Protein AF-A0A940R5V7-F1 (afdb_monomer)

Mean predicted aligned error: 7.92 Å

Radius of gyration: 13.7 Å; Cα contacts (8 Å, |Δi|>4): 23; chains: 1; bounding box: 27×21×40 Å

Solvent-accessible surface area (backbone atoms only — not comparable to full-atom values): 3844 Å² total; per-residue (Å²): 127,62,65,66,54,51,51,55,49,52,53,51,50,54,30,59,74,75,68,49,82,52,68,69,58,49,51,53,48,37,56,72,78,37,68,88,57,80,84,69,53,71,66,56,50,50,48,52,53,48,41,31,72,73,63,80,55,80,70,76,71,131

Structure (mmCIF, N/CA/C/O backbone):
data_AF-A0A940R5V7-F1
#
_entry.id   AF-A0A940R5V7-F1
#
loop_
_atom_site.group_PDB
_atom_site.id
_atom_site.type_symbol
_atom_site.label_atom_id
_atom_site.label_alt_id
_atom_site.label_comp_id
_atom_site.label_asym_id
_atom_site.label_entity_id
_atom_site.label_seq_id
_atom_site.pdbx_PDB_ins_code
_atom_site.Cartn_x
_atom_site.Cartn_y
_atom_site.Cartn_z
_atom_site.occupancy
_atom_site.B_iso_or_equiv
_atom_site.auth_seq_id
_atom_site.auth_comp_id
_atom_site.auth_asym_id
_atom_site.auth_atom_id
_atom_site.pdbx_PDB_model_num
ATOM 1 N N . MET A 1 1 ? -4.377 4.512 -27.804 1.00 63.38 1 MET A N 1
ATOM 2 C CA . MET A 1 1 ? -4.968 3.425 -26.968 1.00 63.38 1 MET A CA 1
ATOM 3 C C . MET A 1 1 ? -4.091 2.165 -26.758 1.00 63.38 1 MET A C 1
ATOM 5 O O . MET A 1 1 ? -4.460 1.322 -25.942 1.00 63.38 1 MET A O 1
ATOM 9 N N . ARG A 1 2 ? -2.932 1.990 -27.424 1.00 72.50 2 ARG A N 1
ATOM 10 C CA . ARG A 1 2 ? -1.982 0.880 -27.139 1.00 72.50 2 ARG A CA 1
ATOM 11 C C . ARG A 1 2 ? -0.923 1.251 -26.089 1.00 72.50 2 ARG A C 1
ATOM 13 O O . ARG A 1 2 ? -0.716 0.487 -25.152 1.00 72.50 2 ARG A O 1
ATOM 20 N N . LEU A 1 3 ? -0.382 2.468 -26.172 1.00 85.19 3 LEU A N 1
ATOM 21 C CA . LEU A 1 3 ? 0.631 2.982 -25.240 1.00 85.19 3 LEU A CA 1
ATOM 22 C C . LEU A 1 3 ? 0.163 2.983 -23.776 1.00 85.19 3 LEU A C 1
ATOM 24 O O . LEU A 1 3 ? 0.847 2.455 -22.911 1.00 85.19 3 LEU A O 1
ATOM 28 N N . ALA A 1 4 ? -1.050 3.477 -23.502 1.00 86.12 4 ALA A N 1
ATOM 29 C CA . ALA A 1 4 ? -1.589 3.535 -22.140 1.00 86.12 4 ALA A CA 1
ATOM 30 C C . ALA A 1 4 ? -1.779 2.147 -21.494 1.00 86.12 4 ALA A C 1
ATOM 32 O O . ALA A 1 4 ? -1.611 1.992 -20.287 1.00 86.12 4 ALA A O 1
ATOM 33 N N . ARG A 1 5 ? -2.117 1.118 -22.287 1.00 85.00 5 ARG A N 1
ATOM 34 C CA . ARG A 1 5 ? -2.238 -0.264 -21.790 1.00 85.00 5 ARG A CA 1
ATOM 35 C C . ARG A 1 5 ? -0.873 -0.884 -21.513 1.00 85.00 5 ARG A C 1
ATOM 37 O O . ARG A 1 5 ? -0.716 -1.542 -20.489 1.00 85.00 5 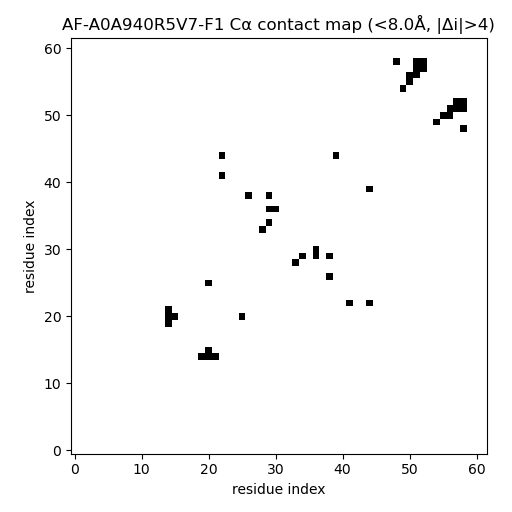ARG A O 1
ATOM 44 N N . PHE A 1 6 ? 0.097 -0.644 -22.393 1.00 91.25 6 PHE A N 1
ATOM 45 C CA . PHE A 1 6 ? 1.475 -1.085 -22.197 1.00 91.25 6 PHE A CA 1
ATOM 46 C C . PHE A 1 6 ? 2.093 -0.436 -20.952 1.00 91.25 6 PHE A C 1
ATOM 48 O O . PHE A 1 6 ? 2.579 -1.144 -20.077 1.00 91.25 6 PHE A O 1
ATOM 55 N N . TRP A 1 7 ? 1.933 0.881 -20.798 1.00 90.38 7 TRP A N 1
ATOM 56 C CA . TRP A 1 7 ? 2.380 1.630 -19.623 1.00 90.38 7 TRP A CA 1
ATOM 57 C C . TRP A 1 7 ? 1.821 1.062 -18.315 1.00 90.38 7 TRP A C 1
ATOM 59 O O . TRP A 1 7 ? 2.581 0.723 -17.411 1.00 90.38 7 TRP A O 1
ATOM 69 N N . ARG A 1 8 ? 0.497 0.853 -18.235 1.00 85.62 8 ARG A N 1
ATOM 70 C CA . ARG A 1 8 ? -0.132 0.230 -17.056 1.00 85.62 8 ARG A CA 1
ATOM 71 C C . ARG A 1 8 ? 0.437 -1.158 -16.753 1.00 85.62 8 ARG A C 1
ATOM 73 O O . ARG A 1 8 ? 0.576 -1.517 -15.586 1.00 85.62 8 ARG A O 1
ATOM 80 N N . ARG A 1 9 ? 0.786 -1.941 -17.781 1.00 86.06 9 ARG A N 1
ATOM 81 C CA . ARG A 1 9 ? 1.395 -3.265 -17.600 1.00 86.06 9 ARG A CA 1
ATOM 82 C C . ARG A 1 9 ? 2.825 -3.168 -17.068 1.00 86.06 9 ARG A C 1
ATOM 84 O O . ARG A 1 9 ? 3.137 -3.886 -16.123 1.00 86.06 9 ARG A O 1
ATOM 91 N N . CYS A 1 10 ? 3.650 -2.276 -17.612 1.00 90.81 10 CYS A N 1
ATOM 92 C CA . CYS A 1 10 ? 5.012 -2.033 -17.129 1.00 90.81 10 CYS A CA 1
ATOM 93 C C . CYS A 1 10 ? 5.021 -1.559 -15.672 1.00 90.81 10 CYS A C 1
ATOM 95 O O . CYS A 1 10 ? 5.744 -2.119 -14.856 1.00 90.81 10 CYS A O 1
ATOM 97 N N . VAL A 1 11 ? 4.159 -0.599 -15.323 1.00 85.38 11 VAL A N 1
ATOM 98 C CA . VAL A 1 11 ? 4.029 -0.097 -13.946 1.00 85.38 11 VAL A CA 1
ATOM 99 C C . VAL A 1 11 ? 3.609 -1.212 -12.985 1.00 85.38 11 VAL A C 1
ATOM 101 O O . VAL A 1 11 ? 4.169 -1.330 -11.897 1.00 85.38 11 VAL A O 1
ATOM 104 N N . ARG A 1 12 ? 2.663 -2.073 -13.385 1.00 82.69 12 ARG A N 1
ATOM 105 C CA . ARG A 1 12 ? 2.262 -3.232 -12.575 1.00 82.69 12 ARG A CA 1
ATOM 106 C C . ARG A 1 12 ? 3.427 -4.197 -12.336 1.00 82.69 12 ARG A C 1
ATOM 108 O O . ARG A 1 12 ? 3.620 -4.617 -11.203 1.00 82.69 12 ARG A O 1
ATOM 115 N N . ILE A 1 13 ? 4.203 -4.514 -13.374 1.00 86.06 13 ILE A N 1
ATOM 116 C CA . ILE A 1 13 ? 5.373 -5.403 -13.262 1.00 86.06 13 ILE A CA 1
ATOM 117 C C . ILE A 1 13 ? 6.436 -4.779 -12.350 1.00 86.06 13 ILE A C 1
ATOM 119 O O . ILE A 1 13 ? 6.929 -5.442 -11.444 1.00 86.06 13 ILE A O 1
ATOM 123 N N . ALA A 1 14 ? 6.745 -3.492 -12.532 1.00 85.81 14 ALA A N 1
ATOM 124 C CA . ALA A 1 14 ? 7.718 -2.787 -11.703 1.00 85.81 14 ALA A CA 1
ATOM 125 C C . ALA A 1 14 ? 7.333 -2.820 -10.215 1.00 85.81 14 ALA A C 1
ATOM 127 O O . ALA A 1 14 ? 8.177 -3.126 -9.378 1.00 85.81 14 ALA A O 1
ATOM 128 N N . ARG A 1 15 ? 6.050 -2.595 -9.892 1.00 80.50 15 ARG A N 1
ATOM 129 C CA . ARG A 1 15 ? 5.512 -2.684 -8.522 1.00 80.50 15 ARG A CA 1
ATOM 130 C C . ARG A 1 15 ? 5.660 -4.074 -7.903 1.00 80.50 15 ARG A C 1
ATOM 132 O O . ARG A 1 15 ? 6.017 -4.177 -6.732 1.00 80.50 15 ARG A O 1
ATOM 139 N N . GLN A 1 16 ? 5.449 -5.128 -8.694 1.00 77.38 16 GLN A N 1
ATOM 140 C CA . GLN A 1 16 ? 5.670 -6.507 -8.250 1.00 77.38 16 GLN A CA 1
ATOM 141 C C . GLN A 1 16 ? 7.147 -6.771 -7.927 1.00 77.38 16 GLN A C 1
ATOM 143 O O . GLN A 1 16 ? 7.430 -7.348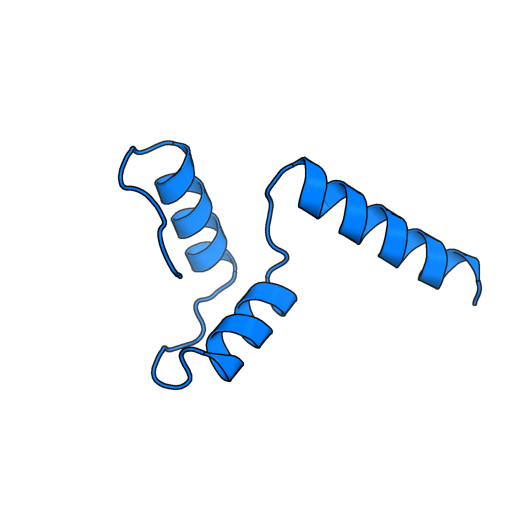 -6.882 1.00 77.38 16 GLN A O 1
ATOM 148 N N . ILE A 1 17 ? 8.081 -6.297 -8.762 1.00 83.12 17 ILE A N 1
ATOM 149 C CA . ILE A 1 17 ? 9.530 -6.482 -8.551 1.00 83.12 17 ILE A CA 1
ATOM 150 C C . ILE A 1 17 ? 9.997 -5.838 -7.238 1.00 83.12 17 ILE A C 1
ATOM 152 O O . ILE A 1 17 ? 10.747 -6.446 -6.482 1.00 83.12 17 ILE A O 1
ATOM 156 N N . ILE A 1 18 ? 9.538 -4.621 -6.935 1.00 77.12 18 ILE A N 1
ATOM 157 C CA . ILE A 1 18 ? 9.946 -3.896 -5.715 1.00 77.12 18 ILE A CA 1
ATOM 158 C C . ILE A 1 18 ? 9.175 -4.330 -4.453 1.00 77.12 18 ILE A C 1
ATOM 160 O O . ILE A 1 18 ? 9.441 -3.824 -3.352 1.00 77.12 18 ILE A O 1
ATOM 164 N N . GLY A 1 19 ? 8.220 -5.258 -4.603 1.00 68.69 19 GLY A N 1
ATOM 165 C CA . GLY A 1 19 ? 7.360 -5.741 -3.524 1.00 68.69 19 GLY A CA 1
ATOM 166 C C . GLY A 1 19 ? 6.440 -4.658 -2.959 1.00 68.69 19 GLY A C 1
ATOM 167 O O . GLY A 1 19 ? 6.133 -4.685 -1.770 1.00 68.69 19 GLY A O 1
ATOM 168 N N . VAL A 1 20 ? 6.042 -3.675 -3.777 1.00 68.88 20 VAL A N 1
ATOM 169 C CA . VAL A 1 20 ? 5.115 -2.609 -3.373 1.00 68.88 20 VAL A CA 1
ATOM 170 C C . VAL A 1 20 ? 3.725 -2.958 -3.904 1.00 68.88 20 VAL A C 1
ATOM 172 O O . VAL A 1 20 ? 3.491 -2.851 -5.111 1.00 68.88 20 VAL A O 1
ATOM 175 N N . PRO A 1 21 ? 2.794 -3.386 -3.036 1.00 70.75 21 PRO A N 1
ATOM 176 C CA . PRO A 1 21 ? 1.419 -3.596 -3.448 1.00 70.75 21 PRO A CA 1
ATOM 177 C C . PRO A 1 21 ? 0.787 -2.267 -3.868 1.00 70.75 21 PRO A C 1
ATOM 179 O O . PRO A 1 21 ? 1.007 -1.224 -3.255 1.00 70.75 21 PRO A O 1
ATOM 182 N N . ASP A 1 22 ? 0.010 -2.309 -4.945 1.00 80.88 22 ASP A N 1
ATOM 183 C CA . ASP A 1 22 ? -0.822 -1.184 -5.358 1.00 80.88 22 ASP A CA 1
ATOM 184 C C . ASP A 1 22 ? -2.001 -1.050 -4.377 1.00 80.88 22 ASP A C 1
ATOM 186 O O . ASP A 1 22 ? -2.598 -2.059 -3.996 1.00 80.88 22 ASP A O 1
ATOM 190 N N . TYR A 1 23 ? -2.320 0.174 -3.954 1.00 85.31 23 TYR A N 1
ATOM 191 C CA . TYR A 1 23 ? -3.381 0.438 -2.979 1.00 85.31 23 TYR A CA 1
ATOM 192 C C . TYR A 1 23 ? -4.754 -0.051 -3.464 1.00 85.31 23 TYR A C 1
ATOM 194 O O . TYR A 1 23 ? -5.494 -0.653 -2.692 1.00 85.31 23 TYR A O 1
ATOM 202 N N . GLU A 1 24 ? -5.065 0.089 -4.754 1.00 84.69 24 GLU A N 1
ATOM 203 C CA . GLU A 1 24 ? -6.329 -0.402 -5.319 1.00 84.69 24 GLU A CA 1
ATOM 204 C C . GLU A 1 24 ? -6.392 -1.932 -5.301 1.00 84.69 24 GLU A C 1
ATOM 206 O O . GLU A 1 24 ? -7.421 -2.528 -4.983 1.00 84.69 24 GLU A O 1
ATOM 211 N N . VAL A 1 25 ? -5.266 -2.588 -5.594 1.00 83.69 25 VAL A N 1
ATOM 212 C CA . VAL A 1 25 ? -5.159 -4.053 -5.514 1.00 83.69 25 VAL A CA 1
ATOM 213 C C . VAL A 1 25 ? -5.300 -4.519 -4.065 1.00 83.69 25 VAL A C 1
ATOM 215 O O . VAL A 1 25 ? -5.948 -5.532 -3.813 1.00 83.69 25 VAL A O 1
ATOM 218 N N . TYR A 1 26 ? -4.743 -3.767 -3.114 1.00 85.56 26 TYR A N 1
ATOM 219 C CA . TYR A 1 26 ? -4.894 -4.043 -1.690 1.00 85.56 26 TYR A CA 1
ATOM 220 C C . TYR A 1 26 ? -6.349 -3.915 -1.234 1.00 85.56 26 TYR A C 1
ATOM 222 O O . TYR A 1 26 ? -6.845 -4.825 -0.579 1.00 85.56 26 TYR A O 1
ATOM 230 N N . ILE A 1 27 ? -7.061 -2.857 -1.636 1.00 88.94 27 ILE A N 1
ATOM 231 C CA . ILE A 1 27 ? -8.495 -2.705 -1.347 1.00 88.94 27 ILE A CA 1
ATOM 232 C C . ILE A 1 27 ? -9.297 -3.853 -1.955 1.00 88.94 27 ILE A C 1
ATOM 234 O O . ILE A 1 27 ? -10.172 -4.405 -1.291 1.00 88.94 27 ILE A O 1
ATOM 238 N N . ALA A 1 28 ? -9.020 -4.217 -3.210 1.00 89.12 28 ALA A N 1
ATOM 239 C CA . ALA A 1 28 ? -9.710 -5.317 -3.873 1.00 89.12 28 ALA A CA 1
ATOM 240 C C . ALA A 1 28 ? -9.503 -6.644 -3.127 1.00 89.12 28 ALA A C 1
ATOM 242 O O . ALA A 1 28 ? -10.465 -7.375 -2.904 1.00 89.12 28 ALA A O 1
ATOM 243 N N . HIS A 1 29 ? -8.273 -6.923 -2.687 1.00 87.44 29 HIS A N 1
ATOM 244 C CA . HIS A 1 29 ? -7.962 -8.084 -1.858 1.00 87.44 29 HIS A CA 1
A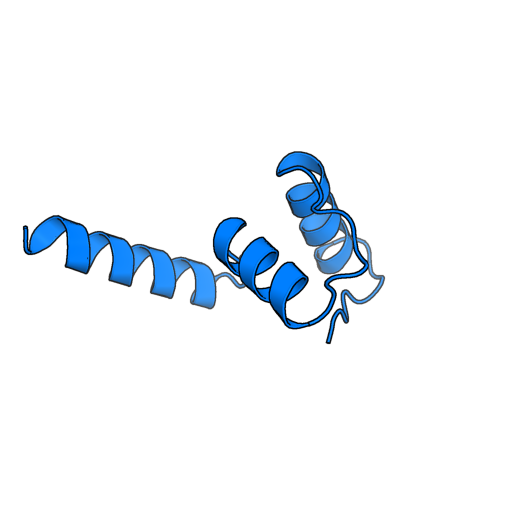TOM 245 C C . HIS A 1 29 ? -8.672 -8.022 -0.498 1.00 87.44 29 HIS A C 1
ATOM 247 O O . HIS A 1 29 ? -9.303 -8.998 -0.101 1.00 87.44 29 HIS A O 1
ATOM 253 N N . LEU A 1 30 ? -8.631 -6.872 0.183 1.00 90.06 30 LEU A N 1
ATOM 254 C CA . LEU A 1 30 ? -9.272 -6.673 1.482 1.00 90.06 30 LEU A CA 1
ATOM 255 C C . LEU A 1 30 ? -10.785 -6.893 1.382 1.00 90.06 30 LEU A C 1
ATOM 257 O O . LEU A 1 30 ? -11.344 -7.637 2.167 1.00 90.06 30 LEU A O 1
ATOM 261 N N . ARG A 1 31 ? -11.445 -6.355 0.353 1.00 90.44 31 ARG A N 1
ATOM 262 C CA . ARG A 1 31 ? -12.878 -6.593 0.112 1.00 90.44 31 ARG A CA 1
ATOM 263 C C . ARG A 1 31 ? -13.204 -8.055 -0.196 1.00 90.44 31 ARG A C 1
ATOM 265 O O . ARG A 1 31 ? -14.276 -8.516 0.175 1.00 90.44 31 ARG A O 1
ATOM 272 N N . ALA A 1 32 ? -12.321 -8.758 -0.905 1.00 92.62 32 ALA A N 1
ATOM 273 C CA . ALA A 1 32 ? -12.552 -10.140 -1.320 1.00 92.62 32 ALA A CA 1
ATOM 274 C C . ALA A 1 32 ? -12.309 -11.159 -0.195 1.00 92.62 32 ALA A C 1
ATOM 276 O O . ALA A 1 32 ? -13.019 -12.158 -0.126 1.00 92.62 32 ALA A O 1
ATOM 277 N N . HIS A 1 33 ? -11.314 -10.920 0.664 1.00 89.38 33 HIS A N 1
ATOM 278 C CA . HIS A 1 33 ? -10.862 -11.887 1.673 1.00 89.38 33 HIS A CA 1
ATOM 279 C C . HIS A 1 33 ? -11.115 -11.451 3.121 1.00 89.38 33 HIS A C 1
ATOM 281 O O . HIS A 1 33 ? -11.157 -12.306 4.000 1.00 89.38 33 HIS A O 1
ATOM 287 N N . HIS A 1 34 ? -11.293 -10.151 3.362 1.00 89.06 34 HIS A N 1
ATOM 288 C CA . HIS A 1 34 ? -11.490 -9.545 4.682 1.00 89.06 34 HIS A CA 1
ATOM 289 C C . HIS A 1 34 ? -12.596 -8.469 4.652 1.00 89.06 34 HIS A C 1
ATOM 291 O O . HIS A 1 34 ? -12.331 -7.306 4.983 1.00 89.06 34 HIS A O 1
ATOM 297 N N . PRO A 1 35 ? -13.826 -8.796 4.206 1.00 89.88 35 PRO A N 1
ATOM 298 C CA . PRO A 1 35 ? -14.915 -7.821 4.087 1.00 89.88 35 PRO A CA 1
ATOM 299 C C . PRO A 1 35 ? -15.293 -7.152 5.421 1.00 89.88 35 PRO A C 1
ATOM 301 O O . PRO A 1 35 ? -15.898 -6.083 5.419 1.00 89.88 35 PRO A O 1
ATOM 304 N N . GLU A 1 36 ? -14.933 -7.760 6.551 1.00 90.94 36 GLU A N 1
ATOM 305 C CA . GLU A 1 36 ? -15.111 -7.236 7.905 1.00 90.94 36 GLU A CA 1
ATOM 306 C C . GLU A 1 36 ? -14.138 -6.104 8.266 1.00 90.94 36 GLU A C 1
ATOM 308 O O . GLU A 1 36 ? -14.394 -5.346 9.204 1.00 90.94 36 GLU A O 1
ATOM 313 N N . ARG A 1 37 ? -13.014 -5.974 7.550 1.00 87.00 37 ARG A N 1
ATOM 314 C CA . ARG A 1 37 ? -12.035 -4.917 7.811 1.00 87.00 37 ARG A CA 1
ATOM 315 C C . ARG A 1 37 ? -12.438 -3.613 7.137 1.00 87.00 37 ARG A C 1
ATOM 317 O O . ARG A 1 37 ? -12.783 -3.566 5.958 1.00 87.00 37 ARG A O 1
ATOM 324 N N . ALA A 1 38 ? -12.289 -2.520 7.881 1.00 90.12 38 ALA A N 1
ATOM 325 C CA . ALA A 1 38 ? -12.364 -1.183 7.315 1.00 90.12 38 ALA A CA 1
ATOM 326 C C . ALA A 1 38 ? -11.223 -0.968 6.309 1.00 90.12 38 ALA A C 1
ATOM 328 O O . ALA A 1 38 ? -10.087 -1.390 6.537 1.00 90.12 38 ALA A O 1
ATOM 329 N N . ILE A 1 39 ? -11.530 -0.293 5.202 1.00 91.19 39 ILE A N 1
ATOM 330 C CA . ILE A 1 39 ? -10.527 0.082 4.206 1.00 91.19 39 ILE A CA 1
ATOM 331 C C . ILE A 1 39 ? -9.660 1.194 4.809 1.00 91.19 39 ILE A C 1
ATOM 333 O O . ILE A 1 39 ? -10.197 2.273 5.073 1.00 91.19 39 ILE A O 1
ATOM 337 N N . PRO A 1 40 ? -8.354 0.963 5.033 1.00 89.69 40 PRO A N 1
ATOM 338 C CA . PRO A 1 40 ? -7.477 1.995 5.567 1.00 89.69 40 PRO A CA 1
ATOM 339 C C . PRO A 1 40 ? -7.258 3.074 4.515 1.00 89.69 40 PRO A C 1
ATOM 341 O O . PRO A 1 40 ? -7.290 2.787 3.321 1.00 89.69 40 PRO A O 1
ATOM 344 N N . SER A 1 41 ? -6.971 4.296 4.948 1.00 92.06 41 SER A N 1
ATOM 345 C CA . SER A 1 41 ? -6.498 5.350 4.055 1.00 92.06 41 SER A CA 1
ATOM 346 C C . SER A 1 41 ? -5.157 4.979 3.409 1.00 92.06 41 SER A C 1
ATOM 348 O O . SER A 1 41 ? -4.402 4.133 3.898 1.00 92.06 41 SER A O 1
ATOM 350 N N . TYR A 1 42 ? -4.804 5.669 2.322 1.00 86.50 42 TYR A N 1
ATOM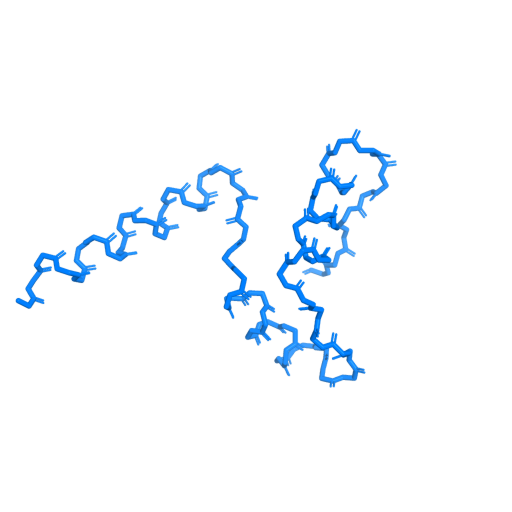 351 C CA . TYR A 1 42 ? -3.516 5.461 1.656 1.00 86.50 42 TYR A CA 1
ATOM 352 C C . TYR A 1 42 ? -2.319 5.661 2.603 1.00 86.50 42 TYR A C 1
ATOM 354 O O . TYR A 1 42 ? -1.346 4.910 2.538 1.00 86.50 42 TYR A O 1
ATOM 362 N N . ALA A 1 43 ? -2.391 6.652 3.498 1.00 88.56 43 ALA A N 1
ATOM 363 C CA . ALA A 1 43 ? -1.329 6.935 4.460 1.00 88.56 43 ALA A CA 1
ATOM 364 C C . ALA A 1 43 ? -1.169 5.801 5.486 1.00 88.56 43 ALA A C 1
ATOM 366 O O . ALA A 1 43 ? -0.043 5.397 5.780 1.00 88.56 43 ALA A O 1
ATOM 367 N N . GLU A 1 44 ? -2.280 5.255 5.985 1.00 89.75 44 GLU A N 1
ATOM 368 C CA . GLU A 1 44 ? -2.282 4.110 6.901 1.00 89.75 44 GLU A CA 1
ATOM 369 C C . GLU A 1 44 ? -1.725 2.859 6.223 1.00 89.75 44 GLU A C 1
ATOM 371 O O . GLU A 1 44 ? -0.822 2.228 6.768 1.00 89.75 44 GLU A O 1
ATOM 376 N N . PHE A 1 45 ? -2.171 2.564 4.999 1.00 87.31 45 PHE A N 1
ATOM 377 C CA . PHE A 1 45 ? -1.616 1.483 4.186 1.00 87.31 45 PHE A CA 1
ATOM 378 C C . PHE A 1 45 ? -0.103 1.642 3.988 1.00 87.31 45 PHE A C 1
ATOM 380 O O . PHE A 1 45 ? 0.660 0.698 4.189 1.00 87.31 45 PHE A O 1
ATOM 387 N N . PHE A 1 46 ? 0.359 2.837 3.614 1.00 85.38 46 PHE A N 1
ATOM 388 C CA . PHE A 1 46 ? 1.780 3.093 3.396 1.00 85.38 46 PHE A CA 1
ATOM 389 C C . PHE A 1 46 ? 2.595 2.901 4.681 1.00 85.38 46 PHE A C 1
ATOM 391 O O . PHE A 1 46 ? 3.646 2.257 4.657 1.00 85.38 46 PHE A O 1
ATOM 398 N N . ASN A 1 47 ? 2.097 3.412 5.810 1.00 86.25 47 ASN A N 1
ATOM 399 C CA . ASN A 1 47 ? 2.733 3.241 7.110 1.00 86.25 47 ASN A CA 1
ATOM 400 C C . ASN A 1 47 ? 2.786 1.760 7.517 1.00 86.25 47 ASN A C 1
ATOM 402 O O . ASN A 1 47 ? 3.852 1.271 7.877 1.00 86.25 47 ASN A O 1
ATOM 406 N N . GLU A 1 48 ? 1.686 1.017 7.369 1.00 83.88 48 GLU A N 1
ATOM 407 C CA . GLU A 1 48 ? 1.624 -0.427 7.628 1.00 83.88 48 GLU A CA 1
ATOM 408 C C . GLU A 1 48 ? 2.677 -1.191 6.808 1.00 83.88 48 GLU A C 1
ATOM 410 O O . GLU A 1 48 ? 3.414 -2.017 7.352 1.00 83.88 48 GLU A O 1
ATOM 415 N N . ARG A 1 49 ? 2.836 -0.862 5.517 1.00 83.88 49 ARG A N 1
ATOM 416 C CA . ARG A 1 49 ? 3.872 -1.464 4.660 1.00 83.88 49 ARG A CA 1
ATOM 417 C C . ARG A 1 49 ? 5.289 -1.104 5.094 1.00 83.88 49 ARG A C 1
ATOM 419 O O . ARG A 1 49 ? 6.159 -1.975 5.074 1.00 83.88 49 ARG A O 1
ATOM 426 N N . GLN A 1 50 ? 5.534 0.140 5.506 1.00 81.75 50 GLN A N 1
ATOM 427 C CA . GLN A 1 50 ? 6.838 0.531 6.044 1.00 81.75 50 GLN A CA 1
ATOM 428 C C . GLN A 1 50 ? 7.146 -0.182 7.363 1.00 81.75 50 GLN A C 1
ATOM 430 O O . GLN A 1 50 ? 8.257 -0.677 7.541 1.00 81.75 50 GLN A O 1
ATOM 435 N N . MET A 1 51 ? 6.167 -0.295 8.262 1.00 82.38 51 MET A N 1
ATOM 436 C CA . MET A 1 51 ? 6.319 -0.999 9.536 1.00 82.38 51 MET A CA 1
ATOM 437 C C . MET A 1 51 ? 6.604 -2.488 9.315 1.00 82.38 51 MET A C 1
ATOM 439 O O . MET A 1 51 ? 7.568 -3.010 9.876 1.00 82.38 51 MET A O 1
ATOM 443 N N . ALA A 1 52 ? 5.846 -3.145 8.430 1.00 78.69 52 ALA A N 1
ATOM 444 C CA . ALA A 1 52 ? 6.052 -4.548 8.072 1.00 78.69 52 ALA A CA 1
ATOM 445 C C . ALA A 1 52 ? 7.445 -4.814 7.473 1.00 78.69 52 ALA A C 1
ATOM 447 O O . ALA A 1 52 ? 8.011 -5.883 7.699 1.00 78.69 52 ALA A O 1
ATOM 448 N N . ARG A 1 53 ? 8.002 -3.853 6.718 1.00 76.06 53 ARG A N 1
ATOM 449 C CA . ARG A 1 53 ? 9.307 -3.988 6.050 1.00 76.06 53 ARG A CA 1
ATOM 450 C C . ARG A 1 53 ? 10.494 -3.626 6.941 1.00 76.06 53 ARG A C 1
ATOM 452 O O . ARG A 1 53 ? 11.517 -4.297 6.868 1.00 76.06 53 ARG A O 1
ATOM 459 N N . TYR A 1 54 ? 10.378 -2.571 7.745 1.00 77.75 54 TYR A N 1
ATOM 460 C CA . TYR A 1 54 ? 11.523 -1.959 8.430 1.00 77.75 54 TYR A CA 1
ATOM 461 C C . TYR A 1 54 ? 11.508 -2.099 9.953 1.00 77.75 54 TYR A C 1
ATOM 463 O O . TYR A 1 54 ? 12.560 -1.942 10.565 1.00 77.75 54 TYR A O 1
ATOM 471 N N . LYS A 1 55 ? 10.364 -2.394 10.585 1.00 67.12 55 LYS A N 1
ATOM 472 C CA . LYS A 1 55 ? 10.262 -2.478 12.056 1.00 67.12 55 LYS A CA 1
ATOM 473 C C . LYS A 1 55 ? 10.030 -3.884 12.613 1.00 67.12 55 LYS A C 1
ATOM 475 O O . LYS A 1 55 ? 9.710 -4.014 13.787 1.00 67.12 55 LYS A O 1
ATOM 480 N N . GLY A 1 56 ? 10.251 -4.934 11.818 1.00 60.38 56 GLY A N 1
ATOM 481 C CA . GLY A 1 56 ? 10.418 -6.291 12.351 1.00 60.38 56 GLY A CA 1
ATOM 482 C C . GLY A 1 56 ? 9.205 -6.821 13.124 1.00 60.38 56 GLY A C 1
ATOM 483 O O . GLY A 1 56 ? 9.331 -7.255 14.259 1.00 60.38 56 GLY A O 1
ATOM 484 N N . GLY A 1 57 ? 8.028 -6.805 12.506 1.00 56.12 57 GLY A N 1
ATOM 485 C CA . GLY A 1 57 ? 6.840 -7.506 12.992 1.00 56.12 57 GLY A CA 1
ATOM 486 C C . GLY A 1 57 ? 6.094 -8.026 11.779 1.00 56.12 57 GLY A C 1
ATOM 487 O O . GLY A 1 57 ? 5.306 -7.293 11.196 1.00 56.12 57 GLY A O 1
ATOM 488 N N . GLY A 1 58 ? 6.460 -9.228 11.326 1.00 56.88 5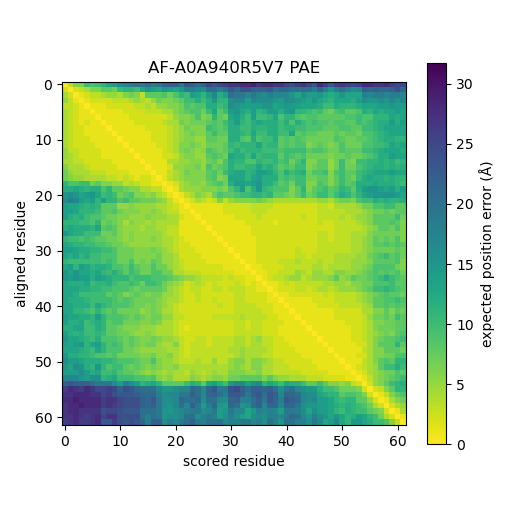8 GLY A N 1
ATOM 489 C CA . GLY A 1 58 ? 6.114 -9.770 10.013 1.00 56.88 58 GLY A CA 1
ATOM 490 C C . GLY A 1 58 ? 4.683 -9.465 9.575 1.00 56.88 58 GLY A C 1
ATOM 491 O O . GLY A 1 58 ? 3.728 -9.966 10.164 1.00 56.88 58 GLY A O 1
ATOM 492 N N . GLY A 1 59 ? 4.559 -8.683 8.500 1.00 57.50 59 GLY A N 1
ATO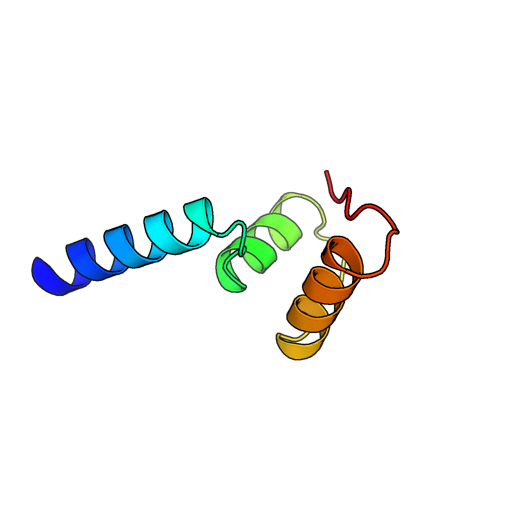M 493 C CA . GLY A 1 59 ? 3.307 -8.449 7.793 1.00 57.50 59 GLY A CA 1
ATOM 494 C C . GLY A 1 59 ? 2.859 -9.714 7.072 1.00 57.50 59 GLY A C 1
ATOM 495 O O . GLY A 1 59 ? 2.961 -9.808 5.855 1.00 57.50 59 GLY A O 1
ATOM 496 N N . ARG A 1 60 ? 2.390 -10.698 7.838 1.00 55.94 60 ARG A N 1
ATOM 497 C CA . ARG A 1 60 ? 1.578 -11.807 7.344 1.00 55.94 60 ARG A CA 1
ATOM 498 C C . ARG A 1 60 ? 0.120 -11.408 7.524 1.00 55.94 60 ARG A C 1
ATOM 500 O O . ARG A 1 60 ? -0.546 -11.860 8.446 1.00 55.94 60 ARG A O 1
ATOM 507 N N . CYS A 1 61 ? -0.356 -10.521 6.656 1.00 64.69 61 CYS A N 1
ATOM 508 C CA . CYS A 1 61 ? -1.702 -10.747 6.151 1.00 64.69 61 CYS A CA 1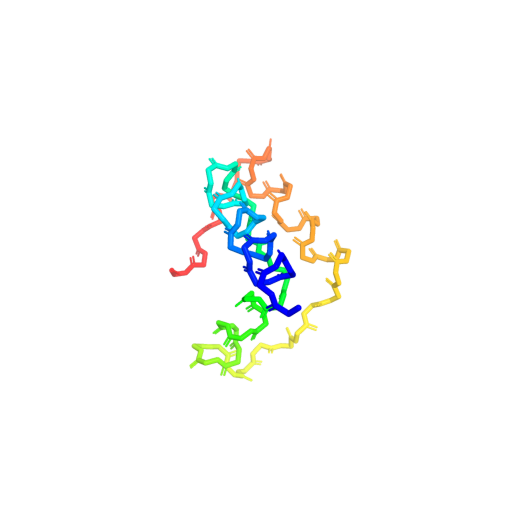
ATOM 509 C C . CYS A 1 61 ? -1.540 -11.812 5.063 1.00 64.69 61 CYS A C 1
ATOM 511 O O . CYS A 1 61 ? -0.569 -11.740 4.309 1.00 64.69 61 CYS A O 1
ATOM 513 N N . CYS A 1 62 ? -2.411 -12.811 5.128 1.00 55.00 62 CYS A N 1
ATOM 514 C CA . CYS A 1 62 ? -2.447 -14.070 4.387 1.00 55.00 62 CYS A CA 1
ATOM 515 C C . CYS A 1 62 ? -1.842 -14.023 2.977 1.00 55.00 62 CYS A C 1
ATOM 517 O O . CYS A 1 62 ? -2.207 -13.106 2.207 1.00 55.00 62 CYS A O 1
#

Sequence (62 aa):
MRLARFWRRCVRIARQIIGVPDY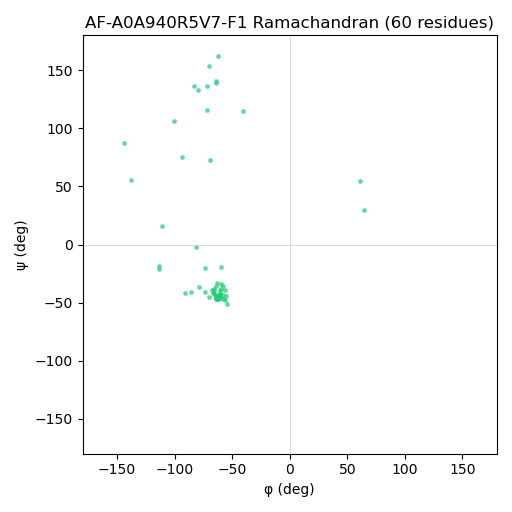EVYIAHLRAHHPER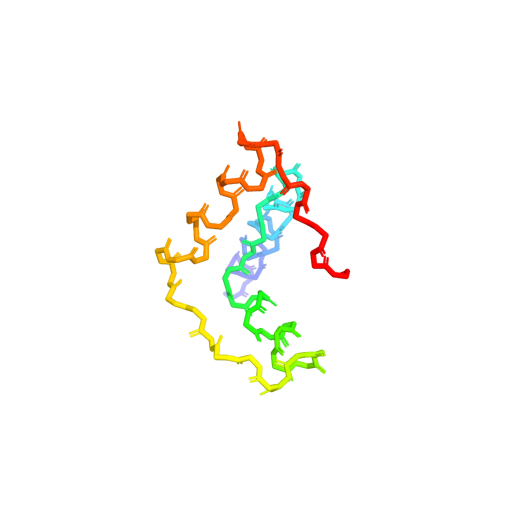AIPSYAEFFNERQMARYKGGGGRCC

Secondary structure (DSSP, 8-state):
--HHHHHHHHHHHHHHHTT---HHHHHHHHHHH-TTS----HHHHHHHHHHHHHSSS-----

Foldseek 3Di:
DVVVVVVVVVVVVVCVVVVHDDLVVVVVCCCVPPVVDDRDDPVVVVVLVCCCVPVPDPPPPD

pLDDT: mean 81.17, std 10.48, range [55.0, 92.62]